Protein AF-A0A3E1EN80-F1 (afdb_monomer)

Solvent-accessible surface area (backbone atoms only — not comparable to full-atom values): 7414 Å² total; per-residue (Å²): 128,74,49,80,46,73,50,79,48,76,40,96,87,83,40,68,31,36,41,36,43,38,36,42,84,63,34,67,49,42,29,32,36,54,68,96,87,49,67,76,37,86,44,83,78,54,72,70,54,34,54,47,51,43,54,59,43,57,66,28,39,89,69,65,76,40,52,70,69,56,43,55,47,50,45,60,57,52,72,56,89,71,90,68,76,54,85,56,77,74,71,79,75,80,68,85,80,73,79,72,81,65,81,80,64,78,83,78,76,64,68,90,86,77,84,127

Sequence (116 aa):
MSIEFGWWRKDPEAGKFQISAVVHGGNIEWTRHQGHHSSWLPYSPDDEDRERLVYEAEKRVPRRLISTKQFEEIKRLSENSGPGKITGRRVTGNGPSYYEPGPRNPAIDRPATEQR

pLDDT: mean 74.56, std 18.51, range [37.78, 94.31]

Mean predicted aligned error: 13.66 Å

Secondary structure (DSSP, 8-state):
--EEEEEEEEETTTEEEEEEEEEETTEEEEEEE-STTPPPEE-PPPHHHHHHHHHHHHHHTTTTSS-HHHHHHHHHHHT--SSS-------SS--------PPP-TTS---TT---

Structure (mmCIF, N/CA/C/O backbone):
data_AF-A0A3E1EN80-F1
#
_entry.id   AF-A0A3E1EN80-F1
#
loop_
_atom_site.group_PDB
_atom_site.id
_atom_site.type_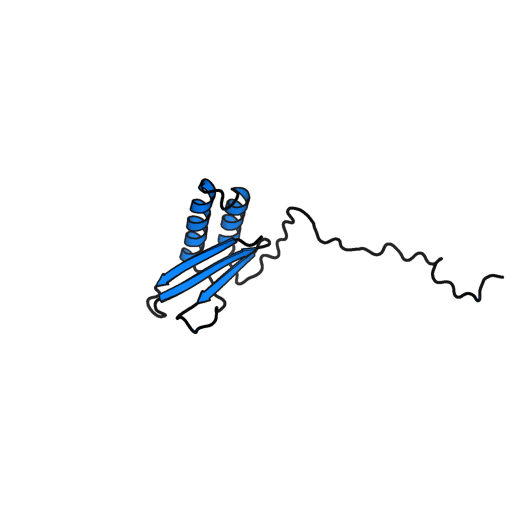symbol
_atom_site.label_atom_id
_atom_site.label_alt_id
_atom_site.label_comp_id
_atom_site.label_asym_id
_atom_site.label_entity_id
_atom_site.label_seq_id
_atom_site.pdbx_PDB_ins_code
_atom_site.Cartn_x
_atom_site.Cartn_y
_atom_site.Cartn_z
_atom_site.occupancy
_atom_site.B_iso_or_equiv
_atom_site.auth_seq_id
_atom_site.auth_comp_id
_atom_site.auth_asym_id
_atom_site.auth_atom_id
_atom_site.pdbx_PDB_model_num
ATOM 1 N N . MET A 1 1 ? -13.246 -7.324 -1.961 1.00 60.88 1 MET A N 1
ATOM 2 C CA . MET A 1 1 ? -12.961 -5.892 -2.183 1.00 60.88 1 MET A CA 1
ATOM 3 C C . MET A 1 1 ? -11.448 -5.737 -2.174 1.00 60.88 1 MET A C 1
ATOM 5 O O . MET A 1 1 ? -10.836 -6.240 -1.237 1.00 60.88 1 MET A O 1
ATOM 9 N N . SER A 1 2 ? -10.864 -5.175 -3.231 1.00 80.62 2 SER A N 1
ATOM 10 C CA . SER A 1 2 ? -9.427 -4.895 -3.345 1.00 80.62 2 SER A CA 1
ATOM 11 C C . SER A 1 2 ? -9.153 -3.437 -2.979 1.00 80.62 2 SER A C 1
ATOM 13 O O . SER A 1 2 ? -9.997 -2.571 -3.209 1.00 80.62 2 SER A O 1
ATOM 15 N N . ILE A 1 3 ? -7.996 -3.168 -2.377 1.00 87.69 3 ILE A N 1
ATOM 16 C CA . ILE A 1 3 ? -7.535 -1.807 -2.090 1.00 87.69 3 ILE A CA 1
ATOM 17 C C . ILE A 1 3 ? -6.254 -1.586 -2.878 1.00 87.69 3 ILE A C 1
ATOM 19 O O . ILE A 1 3 ? -5.275 -2.300 -2.684 1.00 87.69 3 ILE A O 1
ATOM 23 N N . GLU A 1 4 ? -6.263 -0.587 -3.750 1.00 91.62 4 GLU A N 1
ATOM 24 C CA . GLU A 1 4 ? -5.145 -0.307 -4.645 1.00 91.62 4 GLU A CA 1
ATOM 25 C C . GLU A 1 4 ? -4.389 0.937 -4.189 1.00 91.62 4 GLU A C 1
ATOM 27 O O . GLU A 1 4 ? -4.973 1.988 -3.891 1.00 91.62 4 GLU A O 1
ATOM 32 N N . PHE A 1 5 ? -3.070 0.822 -4.135 1.00 91.81 5 PHE A N 1
ATOM 33 C CA . PHE A 1 5 ? -2.148 1.908 -3.847 1.00 91.81 5 PHE A CA 1
ATOM 34 C C . PHE A 1 5 ? -1.185 2.048 -5.012 1.00 91.81 5 PHE A C 1
ATOM 36 O O . PHE A 1 5 ? -0.768 1.052 -5.594 1.00 91.81 5 PHE A O 1
ATOM 43 N N . GLY A 1 6 ? -0.820 3.278 -5.356 1.00 92.38 6 GLY A N 1
ATOM 44 C CA . GLY A 1 6 ? 0.176 3.500 -6.386 1.00 92.38 6 GLY A CA 1
ATOM 45 C C . GLY A 1 6 ? 0.914 4.808 -6.190 1.00 92.38 6 GLY A C 1
ATOM 46 O O . GLY A 1 6 ? 0.327 5.814 -5.790 1.00 92.38 6 GLY A O 1
ATOM 47 N N . TRP A 1 7 ? 2.210 4.778 -6.463 1.00 92.38 7 TRP A N 1
ATOM 48 C CA . TRP A 1 7 ? 3.093 5.934 -6.386 1.00 92.38 7 TRP A CA 1
ATOM 49 C C . TRP A 1 7 ? 4.195 5.822 -7.432 1.00 92.38 7 TRP A C 1
ATOM 51 O O . TRP A 1 7 ? 4.420 4.773 -8.034 1.00 92.38 7 TRP A O 1
ATOM 61 N N . TRP A 1 8 ? 4.873 6.936 -7.673 1.00 90.62 8 TRP A N 1
ATOM 62 C CA . TRP A 1 8 ? 6.021 6.979 -8.565 1.00 90.62 8 TRP A CA 1
ATOM 6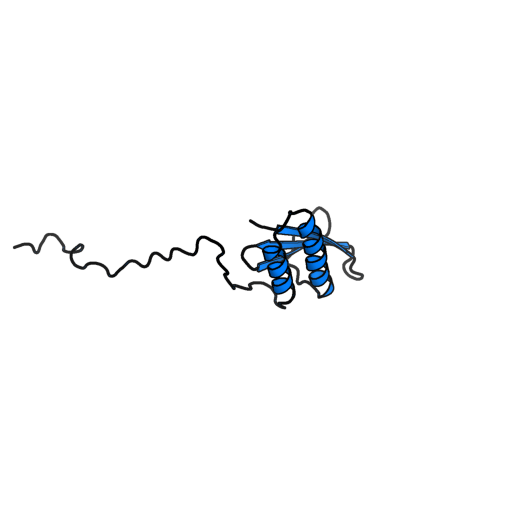3 C C . TRP A 1 8 ? 7.303 6.866 -7.748 1.00 90.62 8 TRP A C 1
ATOM 65 O O . TRP A 1 8 ? 7.509 7.661 -6.832 1.00 90.62 8 TRP A O 1
ATOM 75 N N . ARG A 1 9 ? 8.170 5.925 -8.121 1.00 86.88 9 ARG A N 1
ATOM 76 C CA . ARG A 1 9 ? 9.538 5.800 -7.612 1.00 86.88 9 ARG A CA 1
ATOM 77 C C . ARG A 1 9 ? 10.512 6.236 -8.703 1.00 86.88 9 ARG A C 1
ATOM 79 O O . ARG A 1 9 ? 10.263 6.045 -9.896 1.00 86.88 9 ARG A O 1
ATOM 86 N N . LYS A 1 10 ? 11.606 6.874 -8.299 1.00 84.38 10 LYS A N 1
ATOM 87 C CA . LYS A 1 10 ? 12.729 7.177 -9.183 1.00 84.38 10 LYS A CA 1
ATOM 88 C C . LYS A 1 10 ? 13.900 6.323 -8.738 1.00 84.38 10 LYS A C 1
ATOM 90 O O . LYS A 1 10 ? 14.399 6.521 -7.638 1.00 84.38 10 LYS A O 1
ATOM 95 N N . ASP A 1 11 ? 14.309 5.407 -9.594 1.00 79.38 11 ASP A N 1
ATOM 96 C CA . ASP A 1 11 ? 15.494 4.596 -9.385 1.00 79.38 11 ASP A CA 1
ATOM 97 C C . ASP A 1 11 ? 16.671 5.190 -10.176 1.00 79.38 11 ASP A C 1
ATOM 99 O O . ASP A 1 11 ? 16.468 5.676 -11.298 1.00 79.38 11 ASP A O 1
ATOM 103 N N . PRO A 1 12 ? 17.877 5.251 -9.590 1.00 74.50 12 PRO A N 1
ATOM 104 C CA . PRO A 1 12 ? 19.040 5.835 -10.248 1.00 74.50 12 PRO A CA 1
ATOM 105 C C . PRO A 1 12 ? 19.536 5.023 -11.455 1.00 74.50 12 PRO A C 1
ATOM 107 O O . PRO A 1 12 ? 20.105 5.628 -12.361 1.00 74.50 12 PRO A O 1
ATOM 110 N N . GLU A 1 13 ? 19.292 3.710 -11.513 1.00 72.69 13 GLU A 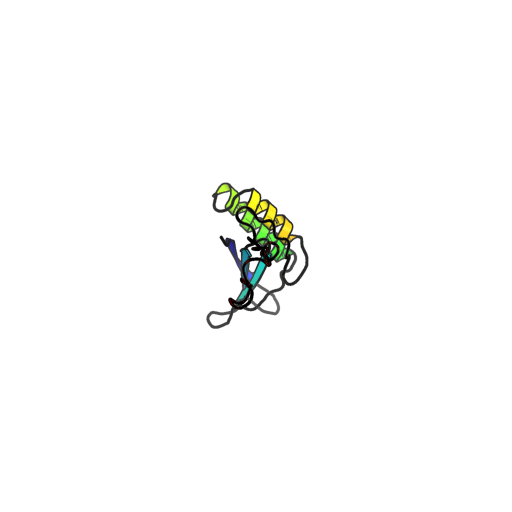N 1
ATOM 111 C CA . GLU A 1 13 ? 19.710 2.840 -12.622 1.00 72.69 13 GLU A CA 1
ATOM 112 C C . GLU A 1 13 ? 18.582 2.615 -13.637 1.00 72.69 13 GLU A C 1
ATOM 114 O O . GLU A 1 13 ? 18.784 2.720 -14.846 1.00 72.69 13 GLU A O 1
ATOM 119 N N . ALA A 1 14 ? 17.368 2.343 -13.156 1.00 68.31 14 ALA A N 1
ATOM 120 C CA . ALA A 1 14 ? 16.213 2.024 -13.991 1.00 68.31 14 ALA A CA 1
ATOM 121 C C . ALA A 1 14 ? 15.367 3.253 -14.370 1.00 68.31 14 ALA A C 1
ATOM 123 O O . ALA A 1 14 ? 14.471 3.154 -15.205 1.00 68.31 14 ALA A O 1
ATOM 124 N N . GLY A 1 15 ? 15.610 4.428 -13.789 1.00 82.44 15 GLY A N 1
ATOM 125 C CA . GLY A 1 15 ? 14.818 5.632 -14.043 1.00 82.44 15 GLY A CA 1
ATOM 126 C C . GLY A 1 15 ? 13.474 5.654 -13.304 1.00 82.44 15 GLY A C 1
ATOM 127 O O . GLY A 1 15 ? 13.276 5.009 -12.276 1.00 82.44 15 GLY A O 1
ATOM 128 N N . LYS A 1 16 ? 12.525 6.471 -13.784 1.00 87.62 16 LYS A N 1
ATOM 129 C CA . LYS A 1 16 ? 11.220 6.653 -13.126 1.00 87.62 16 LYS A CA 1
ATOM 130 C C . LYS A 1 16 ? 10.259 5.524 -13.504 1.00 87.62 16 LYS A C 1
ATOM 132 O O . LYS A 1 16 ? 9.963 5.345 -14.684 1.00 87.62 16 LYS A O 1
ATOM 137 N N . PHE A 1 17 ? 9.696 4.846 -12.512 1.00 88.69 17 PHE A N 1
ATOM 138 C CA . PHE A 1 17 ? 8.632 3.864 -12.707 1.00 88.69 17 PHE A CA 1
ATOM 139 C C . PHE A 1 17 ? 7.502 4.052 -11.697 1.00 88.69 17 PHE A C 1
ATOM 141 O O . PHE A 1 17 ? 7.660 4.666 -10.641 1.00 88.69 17 PHE A O 1
ATOM 148 N N . GLN A 1 18 ? 6.323 3.568 -12.062 1.00 90.38 18 GLN A N 1
ATOM 149 C CA . GLN A 1 18 ? 5.154 3.549 -11.201 1.00 90.38 18 GLN A CA 1
ATOM 150 C C . GLN A 1 18 ? 5.075 2.195 -10.507 1.00 90.38 18 GLN A C 1
ATOM 152 O O . GLN A 1 18 ? 5.182 1.163 -11.163 1.00 90.38 18 GLN A O 1
ATOM 157 N N . ILE A 1 19 ? 4.874 2.206 -9.197 1.00 91.38 19 ILE A N 1
ATOM 158 C CA . ILE A 1 19 ? 4.611 1.016 -8.390 1.00 91.38 19 ILE A CA 1
ATOM 159 C C . ILE A 1 19 ? 3.114 0.979 -8.106 1.00 91.38 19 ILE A C 1
ATOM 161 O O . ILE A 1 19 ? 2.513 2.019 -7.824 1.00 91.38 19 ILE A O 1
ATOM 165 N N . SER A 1 20 ? 2.520 -0.208 -8.183 1.00 91.06 20 SER A N 1
ATOM 166 C CA . SER A 1 20 ? 1.163 -0.487 -7.732 1.00 91.06 20 SER A CA 1
ATOM 167 C C . SER A 1 20 ? 1.169 -1.659 -6.755 1.00 91.06 20 SER A C 1
ATOM 169 O O . SER A 1 20 ? 1.710 -2.725 -7.050 1.00 91.06 20 SER A O 1
ATOM 171 N N . ALA A 1 21 ? 0.573 -1.434 -5.588 1.00 90.88 21 ALA A N 1
ATOM 172 C CA . ALA A 1 21 ? 0.349 -2.430 -4.556 1.00 90.88 21 ALA A CA 1
ATOM 173 C C . ALA A 1 21 ? -1.159 -2.670 -4.422 1.00 90.88 21 ALA A C 1
ATOM 175 O O . ALA A 1 21 ? -1.910 -1.777 -4.014 1.00 90.88 21 ALA A O 1
ATOM 176 N N . VAL A 1 22 ? -1.601 -3.874 -4.769 1.00 89.81 22 VAL A N 1
ATOM 177 C CA . VAL A 1 22 ? -3.003 -4.292 -4.699 1.00 89.81 22 VAL A CA 1
ATOM 178 C C . VAL A 1 22 ? -3.174 -5.222 -3.508 1.00 89.81 22 VAL A C 1
ATOM 180 O O . VAL A 1 22 ? -2.590 -6.300 -3.451 1.00 89.81 22 VAL A O 1
ATOM 183 N N . VAL A 1 23 ? -3.980 -4.807 -2.533 1.00 87.44 23 VAL A N 1
ATOM 184 C CA . VAL A 1 23 ? -4.255 -5.578 -1.317 1.00 87.44 23 VAL A CA 1
ATOM 185 C C . VAL A 1 23 ? -5.581 -6.305 -1.483 1.00 87.44 23 VAL A C 1
ATOM 187 O O . VAL A 1 23 ? -6.629 -5.676 -1.654 1.00 87.44 23 VAL A O 1
ATOM 190 N N . HIS A 1 24 ? -5.551 -7.634 -1.423 1.00 83.00 24 HIS A N 1
ATOM 191 C CA . HIS A 1 24 ? -6.743 -8.469 -1.545 1.00 83.00 24 HIS A CA 1
ATOM 192 C C . HIS A 1 24 ? -6.569 -9.795 -0.792 1.00 83.00 24 HIS A C 1
ATOM 194 O O . HIS A 1 24 ? -5.519 -10.426 -0.842 1.00 83.00 24 HIS A O 1
ATOM 200 N N . GLY A 1 25 ? -7.619 -10.241 -0.093 1.00 73.31 25 GLY A N 1
ATOM 201 C CA . GLY A 1 25 ? -7.704 -11.602 0.458 1.00 73.31 25 GLY A CA 1
ATOM 202 C C . GLY A 1 25 ? -6.556 -12.034 1.383 1.00 73.31 25 GLY A C 1
ATOM 203 O O . GLY A 1 25 ? -6.255 -13.225 1.429 1.00 73.31 25 GLY A O 1
ATOM 204 N N . GLY A 1 26 ? -5.915 -11.099 2.095 1.00 79.38 26 GLY A N 1
ATOM 205 C CA . GLY A 1 26 ? -4.756 -11.382 2.950 1.00 79.38 26 GLY A CA 1
ATOM 206 C C . GLY A 1 26 ? -3.415 -11.465 2.209 1.00 79.38 26 GLY A C 1
ATOM 207 O O . GLY A 1 26 ? -2.462 -12.015 2.751 1.00 79.38 26 GLY A O 1
ATOM 208 N N . ASN A 1 27 ? -3.329 -10.945 0.984 1.00 82.06 27 ASN A N 1
ATOM 209 C CA . ASN A 1 27 ? -2.104 -10.858 0.195 1.00 82.06 27 ASN A CA 1
ATOM 210 C C . ASN A 1 27 ? -1.908 -9.438 -0.361 1.00 82.06 27 ASN A C 1
ATOM 212 O O . ASN A 1 27 ? -2.869 -8.673 -0.489 1.00 82.06 27 ASN A O 1
ATOM 216 N N . ILE A 1 28 ? -0.659 -9.109 -0.701 1.00 85.75 28 ILE A N 1
ATOM 217 C CA . ILE A 1 28 ? -0.308 -7.893 -1.436 1.00 85.75 28 ILE A CA 1
ATOM 218 C C . ILE A 1 28 ? 0.342 -8.309 -2.756 1.00 85.75 28 ILE A C 1
ATOM 220 O O . ILE A 1 28 ? 1.367 -8.992 -2.765 1.00 85.75 28 ILE A O 1
ATOM 224 N N . GLU A 1 29 ? -0.265 -7.905 -3.866 1.00 88.19 29 GLU A N 1
ATOM 225 C CA . GLU A 1 29 ? 0.313 -8.025 -5.200 1.00 88.19 29 GLU A CA 1
ATOM 226 C C . GLU A 1 29 ? 1.053 -6.742 -5.552 1.00 88.19 29 GLU A C 1
ATOM 228 O O . GLU A 1 29 ? 0.486 -5.651 -5.527 1.00 88.19 29 GLU A O 1
ATOM 233 N N . TRP A 1 30 ? 2.334 -6.888 -5.875 1.00 88.69 30 TRP A N 1
ATOM 234 C CA . TRP A 1 30 ? 3.219 -5.788 -6.219 1.00 88.69 30 TRP A CA 1
ATOM 235 C C . TRP A 1 30 ? 3.536 -5.845 -7.702 1.00 88.69 30 TRP A C 1
ATOM 237 O O . TRP A 1 30 ? 4.047 -6.843 -8.217 1.00 88.69 30 TRP A O 1
ATOM 247 N N . THR A 1 31 ? 3.242 -4.755 -8.392 1.00 90.56 31 THR A N 1
ATOM 248 C CA . THR A 1 31 ? 3.534 -4.607 -9.812 1.00 90.56 31 THR A CA 1
ATOM 249 C C . THR A 1 31 ? 4.203 -3.269 -10.072 1.00 90.56 31 THR A C 1
ATOM 251 O O . THR A 1 31 ? 4.004 -2.297 -9.342 1.00 90.56 31 THR A O 1
ATOM 254 N N . ARG A 1 32 ? 5.025 -3.212 -11.116 1.00 89.50 32 ARG A N 1
ATOM 255 C CA . ARG A 1 32 ? 5.641 -1.979 -11.598 1.00 89.50 32 ARG A CA 1
ATOM 256 C C . ARG A 1 32 ? 5.325 -1.749 -13.063 1.00 89.50 32 ARG A C 1
ATOM 258 O O . ARG A 1 32 ? 5.192 -2.697 -13.833 1.00 89.50 32 ARG A O 1
ATOM 265 N N . HIS A 1 33 ? 5.278 -0.488 -13.449 1.00 88.38 33 HIS A N 1
ATOM 266 C CA . HIS A 1 33 ? 5.022 -0.061 -14.812 1.00 88.38 33 HIS A CA 1
ATOM 267 C C . HIS A 1 33 ? 5.957 1.088 -15.187 1.00 88.38 33 HIS A C 1
ATOM 269 O O . HIS A 1 33 ? 6.104 2.060 -14.442 1.00 88.38 33 HIS A O 1
ATOM 275 N N . GLN A 1 34 ? 6.615 0.972 -16.338 1.00 85.69 34 GLN A N 1
ATOM 276 C CA . GLN A 1 34 ? 7.602 1.939 -16.809 1.00 85.69 34 GLN A CA 1
ATOM 277 C C . GLN A 1 34 ? 7.262 2.397 -18.229 1.00 85.69 34 GLN A C 1
ATOM 279 O O . GLN A 1 34 ? 7.453 1.654 -19.185 1.00 85.69 34 GLN A O 1
ATOM 284 N N . GLY A 1 35 ? 6.805 3.643 -18.375 1.00 79.50 35 GLY A N 1
ATOM 285 C CA . GLY A 1 35 ? 6.406 4.212 -19.671 1.00 79.50 35 GLY A CA 1
ATOM 286 C C . GLY A 1 35 ? 4.976 3.846 -20.076 1.00 79.50 35 GLY A C 1
ATOM 287 O O . GLY A 1 35 ? 4.389 2.947 -19.509 1.00 79.50 35 GLY A O 1
ATOM 288 N N . HIS A 1 36 ? 4.386 4.566 -21.034 1.00 73.81 36 HIS A N 1
ATOM 289 C CA . HIS A 1 36 ? 2.951 4.463 -21.361 1.00 73.81 36 HIS A CA 1
ATOM 290 C C . HIS A 1 36 ? 2.548 3.141 -22.049 1.00 73.81 36 HIS A C 1
ATOM 292 O O . HIS A 1 36 ? 1.393 2.738 -21.972 1.00 73.81 36 HIS A O 1
ATOM 298 N N . HIS A 1 37 ? 3.482 2.481 -22.738 1.00 78.19 37 HIS A N 1
ATOM 299 C CA . HIS A 1 37 ? 3.214 1.308 -23.584 1.00 78.19 37 HIS A CA 1
ATOM 300 C C . HIS A 1 37 ? 3.793 0.003 -23.030 1.00 78.19 37 HIS A C 1
ATOM 302 O O . HIS A 1 37 ? 3.892 -0.987 -23.752 1.00 78.19 37 HIS A O 1
ATOM 308 N N . S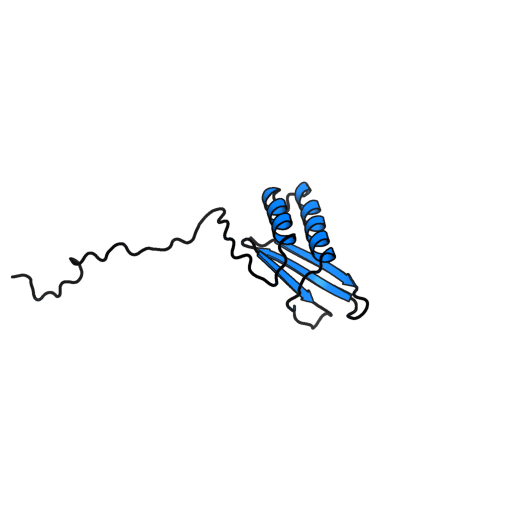ER A 1 38 ? 4.198 -0.002 -21.764 1.00 77.81 38 SER A N 1
ATOM 309 C CA . SER A 1 38 ? 4.756 -1.188 -21.124 1.00 77.81 38 SER A CA 1
ATOM 310 C C . SER A 1 38 ? 3.666 -1.976 -20.411 1.00 77.81 38 SER A C 1
ATOM 312 O O . SER A 1 38 ? 2.615 -1.455 -20.058 1.00 77.81 38 SER A O 1
ATOM 314 N N . SER A 1 39 ? 3.898 -3.264 -20.191 1.00 82.12 39 SER A N 1
ATOM 315 C CA . SER A 1 39 ? 3.010 -4.053 -19.334 1.00 82.12 39 SER A CA 1
ATOM 316 C C . SER A 1 39 ? 3.349 -3.831 -17.861 1.00 82.12 39 SER A C 1
ATOM 318 O O . SER A 1 39 ? 4.485 -3.495 -17.519 1.00 82.12 39 SER A O 1
ATOM 320 N N . TRP A 1 40 ? 2.370 -4.046 -16.982 1.00 86.75 40 TRP A N 1
ATOM 321 C CA . TRP A 1 40 ? 2.632 -4.182 -15.553 1.00 86.75 40 TRP A CA 1
ATOM 322 C C . TRP A 1 40 ? 3.427 -5.465 -15.320 1.00 86.75 40 TRP A C 1
ATOM 324 O O . TRP A 1 40 ? 2.990 -6.552 -15.693 1.00 86.75 40 TRP A O 1
ATOM 334 N N . LEU A 1 41 ? 4.609 -5.332 -14.731 1.00 86.00 41 LEU A N 1
ATOM 335 C CA . LEU A 1 41 ? 5.497 -6.449 -14.434 1.00 86.00 41 LEU A CA 1
ATOM 336 C C . LEU A 1 41 ? 5.480 -6.742 -12.932 1.00 86.00 41 LEU A C 1
ATOM 338 O O . LEU A 1 41 ? 5.427 -5.792 -12.146 1.00 86.00 41 LEU A O 1
ATOM 342 N N . PRO A 1 42 ? 5.569 -8.017 -12.511 1.00 87.50 42 PRO A N 1
ATOM 343 C CA . PRO A 1 42 ? 5.759 -8.365 -11.108 1.00 87.50 42 PRO A CA 1
ATOM 344 C C . PRO A 1 42 ? 6.967 -7.632 -10.518 1.00 87.50 42 PRO A C 1
ATOM 346 O O . PRO A 1 42 ? 8.024 -7.545 -11.149 1.00 87.50 42 PRO A O 1
ATOM 349 N N . TYR A 1 43 ? 6.800 -7.088 -9.317 1.00 84.19 43 TYR A N 1
ATOM 350 C CA . TYR A 1 43 ? 7.818 -6.308 -8.622 1.00 84.19 43 TYR A CA 1
ATOM 351 C C . TYR A 1 43 ? 8.038 -6.864 -7.218 1.00 84.19 43 TYR A C 1
ATOM 353 O O . TYR A 1 43 ? 7.082 -7.227 -6.540 1.00 84.19 43 TYR A O 1
ATOM 361 N N . SER A 1 44 ? 9.294 -6.935 -6.780 1.00 84.12 44 SER A N 1
ATOM 362 C CA . SER A 1 44 ? 9.616 -7.257 -5.391 1.00 84.12 44 SER A CA 1
ATOM 363 C C . SER A 1 44 ? 9.827 -5.943 -4.639 1.00 84.12 44 SER A C 1
ATOM 365 O O . SER A 1 44 ? 10.734 -5.209 -5.020 1.00 84.12 44 SER A O 1
ATOM 367 N N . PRO A 1 45 ? 9.009 -5.619 -3.623 1.00 84.69 45 PRO A N 1
ATOM 368 C CA . PRO A 1 45 ? 9.137 -4.367 -2.887 1.00 84.69 45 PRO A CA 1
ATOM 369 C C . PRO A 1 45 ? 10.357 -4.373 -1.961 1.00 84.69 45 PRO A C 1
ATOM 371 O O . PRO A 1 45 ? 10.595 -5.357 -1.247 1.00 84.69 45 PRO A O 1
ATOM 374 N N . ASP A 1 46 ? 11.060 -3.244 -1.930 1.00 86.31 46 ASP A N 1
ATOM 375 C CA . ASP A 1 46 ? 12.086 -2.927 -0.934 1.00 86.31 46 ASP A CA 1
ATOM 376 C C . ASP A 1 46 ? 11.444 -2.444 0.384 1.00 86.31 46 ASP A C 1
ATOM 378 O O . ASP A 1 46 ? 10.236 -2.188 0.445 1.00 86.31 46 ASP A O 1
ATOM 382 N N . ASP A 1 47 ? 12.240 -2.281 1.444 1.00 86.38 47 ASP A N 1
ATOM 383 C CA . ASP A 1 47 ? 11.763 -1.758 2.734 1.00 86.38 47 ASP A CA 1
ATOM 384 C C . ASP A 1 47 ? 11.108 -0.372 2.604 1.00 86.38 47 ASP A C 1
ATOM 386 O O . ASP A 1 47 ? 10.013 -0.160 3.125 1.00 86.38 47 ASP A O 1
ATOM 390 N N . GLU A 1 48 ? 11.683 0.526 1.797 1.00 87.75 48 GLU A N 1
ATOM 391 C CA . GLU A 1 48 ? 11.098 1.850 1.535 1.00 87.75 48 GLU A CA 1
ATOM 392 C C . GLU A 1 48 ? 9.700 1.760 0.899 1.00 87.75 48 GLU A C 1
ATOM 394 O O . GLU A 1 48 ? 8.801 2.540 1.224 1.00 87.75 48 GLU A O 1
ATOM 399 N N . ASP A 1 49 ? 9.484 0.800 -0.006 1.00 88.25 49 ASP A N 1
ATOM 400 C CA . ASP A 1 49 ? 8.187 0.609 -0.660 1.00 88.25 49 ASP A CA 1
ATOM 401 C C . ASP A 1 49 ? 7.143 0.056 0.317 1.00 88.25 49 ASP A C 1
ATOM 403 O O . ASP A 1 49 ? 5.964 0.424 0.251 1.00 88.25 49 ASP A O 1
ATOM 407 N N . ARG A 1 50 ? 7.571 -0.789 1.263 1.00 88.50 50 ARG A N 1
ATOM 408 C CA . ARG A 1 50 ? 6.720 -1.309 2.344 1.00 88.50 50 ARG A CA 1
ATOM 409 C C . ARG A 1 50 ? 6.304 -0.188 3.289 1.00 88.50 50 ARG A C 1
ATOM 411 O O . ARG A 1 50 ? 5.113 -0.033 3.558 1.00 88.50 50 ARG A O 1
ATOM 418 N N . GLU A 1 51 ? 7.249 0.639 3.729 1.00 91.06 51 GLU A N 1
ATOM 419 C CA . GLU A 1 51 ? 6.964 1.814 4.558 1.00 91.06 51 GLU A CA 1
ATOM 420 C C . GLU A 1 51 ? 6.035 2.793 3.835 1.00 91.06 51 GLU A C 1
ATOM 422 O O . GLU A 1 51 ? 5.083 3.323 4.423 1.00 91.06 51 GLU A O 1
ATOM 427 N N . ARG A 1 52 ? 6.244 2.982 2.526 1.00 92.75 52 ARG A N 1
ATOM 428 C CA . ARG A 1 52 ? 5.391 3.842 1.709 1.00 92.75 52 ARG A CA 1
ATOM 429 C C . ARG A 1 52 ? 3.958 3.332 1.635 1.00 92.75 52 ARG A C 1
ATOM 431 O O . ARG A 1 52 ? 3.030 4.134 1.758 1.00 92.75 52 ARG A O 1
ATOM 438 N N . LEU A 1 53 ? 3.762 2.023 1.479 1.00 91.81 53 LEU A N 1
ATOM 439 C CA . LEU A 1 53 ? 2.433 1.416 1.505 1.00 91.81 53 LEU A CA 1
ATOM 440 C C . LEU A 1 53 ? 1.716 1.695 2.831 1.00 91.81 53 LEU A C 1
ATOM 442 O O . LEU A 1 53 ? 0.553 2.104 2.820 1.00 91.81 53 LEU A O 1
ATOM 446 N N . VAL A 1 54 ? 2.405 1.509 3.960 1.00 92.25 54 VAL A N 1
ATOM 447 C CA . VAL A 1 54 ? 1.838 1.764 5.294 1.00 92.25 54 VAL A CA 1
ATOM 448 C C . VAL A 1 54 ? 1.449 3.233 5.439 1.00 92.25 54 VAL A C 1
ATOM 450 O O . VAL A 1 54 ? 0.333 3.529 5.861 1.00 92.25 54 VAL A O 1
ATOM 453 N N . TYR A 1 55 ? 2.311 4.152 5.011 1.00 93.88 55 TYR A N 1
ATOM 454 C CA . TYR A 1 55 ? 2.043 5.589 5.051 1.00 93.88 55 TYR A CA 1
ATOM 455 C C . TYR A 1 55 ? 0.825 6.004 4.204 1.00 93.88 55 TYR A C 1
ATOM 457 O O . TYR A 1 55 ? -0.028 6.782 4.642 1.00 93.88 55 TYR A O 1
ATOM 465 N N . GLU A 1 56 ? 0.705 5.480 2.981 1.00 93.31 56 GLU A N 1
ATOM 466 C CA . GLU A 1 56 ? -0.450 5.758 2.120 1.00 93.31 56 GLU A CA 1
ATOM 467 C C . GLU A 1 56 ? -1.740 5.130 2.675 1.00 93.31 56 GLU A C 1
ATOM 469 O O . GLU A 1 56 ? -2.816 5.727 2.571 1.00 93.31 56 GLU A O 1
ATOM 474 N N . ALA A 1 57 ? -1.652 3.957 3.308 1.00 91.94 57 ALA A N 1
ATOM 475 C CA . ALA A 1 57 ? -2.777 3.323 3.989 1.00 91.94 57 ALA A CA 1
ATOM 476 C C . ALA A 1 57 ? -3.224 4.126 5.220 1.00 91.94 57 ALA A C 1
ATOM 478 O O . ALA A 1 57 ? -4.417 4.387 5.378 1.00 91.94 57 ALA A O 1
ATOM 479 N N . GLU A 1 58 ? -2.294 4.610 6.040 1.00 93.88 58 GLU A N 1
ATOM 480 C CA . GLU A 1 58 ? -2.588 5.418 7.229 1.00 93.88 58 GLU A CA 1
ATOM 481 C C . GLU A 1 58 ? -3.407 6.665 6.871 1.00 93.88 58 GLU A C 1
ATOM 483 O O . GLU A 1 58 ? -4.440 6.947 7.481 1.00 93.88 58 GLU A O 1
ATOM 488 N N . LYS A 1 59 ? -3.034 7.363 5.792 1.00 94.31 59 LYS A N 1
ATOM 489 C CA . LYS A 1 59 ? -3.772 8.536 5.292 1.00 94.31 59 LYS A CA 1
ATOM 490 C C . LYS A 1 59 ? -5.212 8.236 4.886 1.00 94.31 59 LYS A C 1
ATOM 492 O O . LYS A 1 59 ? -6.043 9.152 4.850 1.00 94.31 59 LYS A O 1
ATOM 497 N N . ARG A 1 60 ? -5.529 6.989 4.542 1.00 92.62 60 ARG A N 1
ATOM 498 C CA . ARG A 1 60 ? -6.868 6.573 4.108 1.00 92.62 60 ARG A CA 1
ATOM 499 C C . ARG A 1 60 ? -7.806 6.271 5.275 1.00 92.62 60 ARG A C 1
ATOM 501 O O . ARG A 1 60 ? -9.019 6.375 5.088 1.00 92.62 60 ARG A O 1
ATOM 508 N N . VAL A 1 61 ? -7.273 5.997 6.467 1.00 91.25 61 VAL A N 1
ATOM 509 C CA . VAL A 1 61 ? -8.049 5.746 7.694 1.00 91.25 61 VAL A CA 1
ATOM 510 C C . VAL A 1 61 ? -8.920 6.946 8.101 1.00 91.25 61 VAL A C 1
ATOM 512 O O . VAL A 1 61 ? -10.140 6.779 8.167 1.00 91.25 61 VAL A O 1
ATOM 515 N N . PRO A 1 62 ? -8.392 8.175 8.301 1.00 93.50 62 PRO A N 1
ATOM 516 C CA . PRO A 1 62 ? -9.225 9.320 8.690 1.00 93.50 62 PRO A CA 1
ATOM 517 C C . PRO A 1 62 ? -10.233 9.710 7.600 1.00 93.50 62 PRO A C 1
ATOM 519 O O . PRO A 1 62 ? -11.274 10.291 7.886 1.00 93.50 62 PRO A O 1
ATOM 522 N N . ARG A 1 63 ? -9.950 9.347 6.343 1.00 93.38 63 ARG A N 1
ATOM 523 C CA . ARG A 1 63 ? -10.837 9.557 5.190 1.00 93.38 63 ARG A CA 1
ATOM 524 C C . ARG A 1 63 ? -11.903 8.470 5.044 1.00 93.38 63 ARG A C 1
ATOM 526 O O . ARG A 1 63 ? -12.721 8.562 4.136 1.00 93.38 63 ARG A O 1
ATOM 533 N N . ARG A 1 64 ? -11.888 7.444 5.907 1.00 91.62 64 ARG A N 1
ATOM 534 C CA . ARG A 1 64 ? -12.792 6.281 5.870 1.00 91.62 64 ARG A CA 1
ATOM 535 C C . ARG A 1 64 ? -12.774 5.524 4.537 1.00 91.62 64 ARG A C 1
ATOM 537 O O . ARG A 1 64 ? -13.730 4.830 4.210 1.00 91.62 64 ARG A O 1
ATOM 544 N N . LEU A 1 65 ? -11.681 5.637 3.781 1.00 90.00 65 LEU A N 1
ATOM 545 C CA . LEU A 1 65 ? -11.475 4.864 2.552 1.00 90.00 65 LEU A CA 1
ATOM 546 C C . LEU A 1 65 ? -11.067 3.421 2.869 1.00 90.00 65 LEU A C 1
ATOM 548 O O . LEU A 1 65 ? -11.259 2.532 2.046 1.00 90.00 65 LEU A O 1
ATOM 552 N N . ILE A 1 66 ? -10.513 3.202 4.066 1.00 88.56 66 ILE A N 1
ATOM 553 C CA . ILE A 1 66 ? -10.228 1.888 4.636 1.00 88.56 66 ILE A CA 1
ATOM 554 C C . ILE A 1 66 ? -10.607 1.878 6.122 1.00 88.56 66 ILE A C 1
ATOM 556 O O . ILE A 1 66 ? -10.576 2.911 6.796 1.00 88.56 66 ILE A O 1
ATOM 560 N N . SER A 1 67 ? -10.953 0.704 6.639 1.00 88.88 67 SER A N 1
ATOM 561 C CA . SER A 1 67 ? -11.154 0.457 8.069 1.00 88.88 67 SER A CA 1
ATOM 562 C C . SER A 1 67 ? -9.817 0.382 8.814 1.00 88.88 67 SER A C 1
ATOM 564 O O . SER A 1 67 ? -8.822 -0.082 8.260 1.00 88.88 67 SER A O 1
ATOM 566 N N . THR A 1 68 ? -9.812 0.712 10.109 1.00 89.31 68 THR A N 1
ATOM 567 C CA . THR A 1 68 ? -8.672 0.471 11.011 1.00 89.31 68 THR A CA 1
ATOM 568 C C . THR A 1 68 ? -8.195 -0.985 10.969 1.00 89.31 68 THR A C 1
ATOM 570 O O . THR A 1 68 ? -6.997 -1.231 10.915 1.00 89.31 68 THR A O 1
ATOM 573 N N . LYS A 1 69 ? -9.115 -1.959 10.877 1.00 86.69 69 LYS A N 1
ATOM 574 C CA . LYS A 1 69 ? -8.754 -3.385 10.754 1.00 86.69 69 LYS A CA 1
ATOM 575 C C . LYS A 1 69 ? -8.018 -3.694 9.449 1.00 86.69 69 LYS A C 1
ATOM 577 O O . LYS A 1 69 ? -7.102 -4.505 9.435 1.00 86.69 69 LYS A O 1
ATOM 582 N N . GLN A 1 70 ? -8.426 -3.051 8.354 1.00 86.75 70 GLN A N 1
ATOM 583 C CA . GLN A 1 70 ? -7.766 -3.207 7.057 1.00 86.75 70 GLN A CA 1
ATOM 584 C C . GLN A 1 70 ? -6.380 -2.560 7.076 1.00 86.75 70 GLN A C 1
ATOM 586 O O . GLN A 1 70 ? -5.443 -3.120 6.523 1.00 86.75 70 GLN A O 1
ATOM 591 N N . PHE A 1 71 ? -6.230 -1.417 7.747 1.00 89.88 71 PHE A N 1
ATOM 592 C CA . PHE A 1 71 ? -4.931 -0.779 7.942 1.00 89.88 71 PHE A CA 1
ATOM 593 C C . PHE A 1 71 ? -3.958 -1.660 8.739 1.00 89.88 71 PHE A C 1
ATOM 595 O O . PHE A 1 71 ? -2.830 -1.872 8.303 1.00 89.88 71 PHE A O 1
ATOM 602 N N . GLU A 1 72 ? -4.398 -2.219 9.868 1.00 88.06 72 GLU A N 1
ATOM 603 C CA . GLU A 1 72 ? -3.584 -3.143 10.670 1.00 88.06 72 GLU A CA 1
ATOM 604 C C . GLU A 1 72 ? -3.179 -4.393 9.878 1.00 88.06 72 GLU A C 1
ATOM 606 O O . GLU A 1 72 ? -2.045 -4.861 9.986 1.00 88.06 72 GLU A O 1
ATOM 611 N N . GLU A 1 73 ? -4.082 -4.914 9.043 1.00 86.38 73 GLU A N 1
ATOM 612 C CA . GLU A 1 73 ? -3.776 -6.030 8.151 1.00 86.38 73 GLU A CA 1
ATOM 613 C C . GLU A 1 73 ? -2.718 -5.645 7.110 1.00 86.38 73 GLU A C 1
ATOM 615 O O . GLU A 1 73 ? -1.738 -6.369 6.959 1.00 86.38 73 GLU A O 1
ATOM 620 N N . ILE A 1 74 ? -2.848 -4.483 6.461 1.00 87.81 74 ILE A N 1
ATOM 621 C CA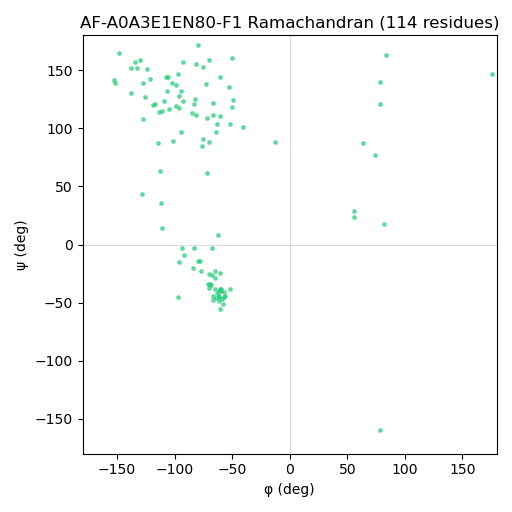 . ILE A 1 74 ? -1.844 -3.967 5.516 1.00 87.81 74 ILE A CA 1
ATOM 622 C C . ILE A 1 74 ? -0.480 -3.832 6.194 1.00 87.81 74 ILE A C 1
ATOM 624 O O . ILE A 1 74 ? 0.517 -4.284 5.635 1.00 87.81 74 ILE A O 1
ATOM 628 N N . LYS A 1 75 ? -0.436 -3.273 7.409 1.00 88.50 75 LYS A N 1
ATOM 629 C CA . LYS A 1 75 ? 0.800 -3.139 8.187 1.00 88.50 75 LYS A CA 1
ATOM 630 C C . LYS A 1 75 ? 1.452 -4.502 8.424 1.00 88.50 75 LYS A C 1
ATOM 632 O O . LYS A 1 75 ? 2.599 -4.701 8.041 1.00 88.50 75 LYS A O 1
ATOM 637 N N . ARG A 1 76 ? 0.694 -5.475 8.929 1.00 85.44 76 ARG A N 1
ATOM 638 C CA . ARG A 1 76 ? 1.198 -6.834 9.170 1.00 85.44 76 ARG A CA 1
ATOM 639 C C . ARG A 1 76 ? 1.666 -7.529 7.887 1.00 85.44 76 ARG A C 1
ATOM 641 O O . ARG A 1 76 ? 2.652 -8.260 7.895 1.00 85.44 76 ARG A O 1
ATOM 648 N N . LEU A 1 77 ? 0.943 -7.358 6.783 1.00 83.62 77 LEU A N 1
ATOM 649 C CA . LEU A 1 77 ? 1.312 -7.945 5.493 1.00 83.62 77 LEU A CA 1
ATOM 650 C C . LEU A 1 77 ? 2.573 -7.286 4.917 1.00 83.62 77 LEU A C 1
ATOM 652 O O . LEU A 1 77 ? 3.387 -7.979 4.313 1.00 83.62 77 LEU A O 1
ATOM 656 N N . SER A 1 78 ? 2.762 -5.983 5.147 1.00 82.00 78 SER A N 1
ATOM 657 C CA . SER A 1 78 ? 3.943 -5.237 4.700 1.00 82.00 78 SER A CA 1
ATOM 658 C C . SER A 1 78 ? 5.238 -5.706 5.371 1.00 82.00 78 SER A C 1
ATOM 660 O O . SER A 1 78 ? 6.287 -5.676 4.739 1.00 82.00 78 SER A O 1
ATOM 662 N N . GLU A 1 79 ? 5.164 -6.221 6.601 1.00 78.19 79 GLU A N 1
ATOM 663 C CA . GLU A 1 79 ? 6.315 -6.725 7.369 1.00 78.19 79 GLU A CA 1
ATOM 664 C C . GLU A 1 79 ? 6.754 -8.140 6.948 1.00 78.19 79 GLU A C 1
ATOM 666 O O . GLU A 1 79 ? 7.837 -8.596 7.303 1.00 78.19 79 GLU A O 1
ATOM 671 N N . ASN A 1 80 ? 5.928 -8.866 6.190 1.00 69.62 80 ASN A N 1
ATOM 672 C CA . ASN A 1 80 ? 6.258 -10.221 5.760 1.00 69.62 80 ASN A CA 1
ATOM 673 C C . ASN A 1 80 ? 7.107 -10.188 4.479 1.00 69.62 80 ASN A C 1
ATOM 675 O O . ASN A 1 80 ? 6.647 -9.791 3.404 1.00 69.62 80 ASN A O 1
ATOM 679 N N . SER A 1 81 ? 8.364 -10.611 4.582 1.00 53.31 81 SER A N 1
ATOM 680 C CA . SER A 1 81 ? 9.305 -10.685 3.460 1.00 53.31 81 SER A CA 1
ATOM 681 C C . SER A 1 81 ? 9.086 -11.954 2.626 1.00 53.31 81 SER A C 1
ATOM 683 O O . SER A 1 81 ? 9.362 -13.056 3.089 1.00 53.31 81 SER A O 1
ATOM 685 N N . GLY A 1 82 ? 8.599 -11.815 1.387 1.00 52.31 82 GLY A N 1
ATOM 686 C CA . GLY A 1 82 ? 8.537 -12.909 0.411 1.00 52.31 82 GLY A CA 1
ATOM 687 C C . GLY A 1 82 ? 7.831 -12.532 -0.905 1.00 52.31 82 GLY A C 1
ATOM 688 O O . GLY A 1 82 ? 6.892 -11.731 -0.879 1.00 52.31 82 GLY A O 1
ATOM 689 N N . PRO A 1 83 ? 8.255 -13.087 -2.061 1.00 41.97 83 PRO A N 1
ATOM 690 C CA . PRO A 1 83 ? 7.580 -12.906 -3.342 1.00 41.97 83 PRO A CA 1
ATOM 691 C C . PRO A 1 83 ? 6.305 -13.756 -3.385 1.00 41.97 83 PRO A C 1
ATOM 693 O O . PRO A 1 83 ? 6.315 -14.909 -3.802 1.00 41.97 83 PRO A O 1
ATOM 696 N N . GLY A 1 84 ? 5.191 -13.161 -2.967 1.00 43.88 84 GLY A N 1
ATOM 697 C CA . GLY A 1 84 ? 3.860 -13.706 -3.207 1.00 43.88 84 GLY A CA 1
ATOM 698 C C . GLY A 1 84 ? 3.438 -14.851 -2.282 1.00 43.88 84 GLY A C 1
ATOM 699 O O . GLY A 1 84 ? 4.176 -15.784 -1.985 1.00 43.88 84 GLY A O 1
ATOM 700 N N . LYS A 1 85 ? 2.160 -14.782 -1.901 1.00 38.69 85 LYS A N 1
ATOM 701 C CA . LYS A 1 85 ? 1.386 -15.781 -1.158 1.00 38.69 85 LYS A CA 1
ATOM 702 C C . LYS A 1 85 ? 1.717 -15.895 0.325 1.00 38.69 85 LYS A C 1
ATOM 704 O O . LYS A 1 85 ? 2.185 -16.919 0.810 1.00 38.69 85 LYS A O 1
ATOM 709 N N . ILE A 1 86 ? 1.205 -14.932 1.086 1.00 44.84 86 ILE A N 1
ATOM 710 C CA . ILE A 1 86 ? 0.657 -15.276 2.400 1.00 44.84 86 ILE A CA 1
ATOM 711 C C . ILE A 1 86 ? -0.707 -15.916 2.125 1.00 44.84 86 ILE A C 1
ATOM 713 O O . ILE A 1 86 ? -1.746 -15.263 2.128 1.00 44.84 86 ILE A O 1
ATOM 717 N N . THR A 1 87 ? -0.730 -17.222 1.840 1.00 42.91 87 THR A N 1
ATOM 718 C CA . THR A 1 87 ? -1.965 -18.025 1.896 1.00 42.91 87 THR A CA 1
ATOM 719 C C . THR A 1 87 ? -2.360 -18.216 3.358 1.00 42.91 87 THR A C 1
ATOM 721 O O . THR A 1 87 ? -2.383 -19.320 3.887 1.00 42.91 87 THR A O 1
ATOM 724 N N . GLY A 1 88 ? -2.631 -17.110 4.040 1.00 37.78 88 GLY A N 1
ATOM 725 C CA . GLY A 1 88 ? -3.098 -17.050 5.413 1.00 37.78 88 GLY A CA 1
ATOM 726 C C . GLY A 1 88 ? -4.517 -16.522 5.415 1.00 37.78 88 GLY A C 1
ATOM 727 O O . GLY A 1 88 ? -4.777 -15.439 5.923 1.00 37.78 88 GLY A O 1
ATOM 728 N N . ARG A 1 89 ? -5.424 -17.283 4.799 1.00 38.94 89 ARG A N 1
ATOM 729 C CA . ARG A 1 89 ? -6.872 -17.081 4.824 1.00 38.94 89 ARG A CA 1
ATOM 730 C C . ARG A 1 89 ? -7.330 -16.680 6.235 1.00 38.94 89 ARG A C 1
ATOM 732 O O . ARG A 1 89 ? -7.522 -17.539 7.089 1.00 38.94 89 ARG A O 1
ATOM 739 N N . ARG A 1 90 ? -7.589 -15.393 6.471 1.00 45.28 90 ARG A N 1
ATOM 740 C CA . ARG A 1 90 ? -8.580 -14.965 7.463 1.00 45.28 90 ARG A CA 1
ATOM 741 C C . ARG A 1 90 ? -9.833 -14.570 6.704 1.00 45.28 90 ARG A C 1
ATOM 743 O O . ARG A 1 90 ? -10.013 -13.434 6.288 1.00 45.28 90 ARG A O 1
ATOM 750 N N . VAL A 1 91 ? -10.681 -15.578 6.498 1.00 43.84 91 VAL A N 1
ATOM 751 C CA . VAL A 1 91 ? -12.090 -15.404 6.135 1.00 43.84 91 VAL A CA 1
ATOM 752 C C . VAL A 1 91 ? -12.699 -14.451 7.152 1.00 43.84 91 VAL A C 1
ATOM 754 O O . VAL A 1 91 ? -12.971 -14.834 8.286 1.00 43.84 91 VAL A O 1
ATOM 757 N N . THR A 1 92 ? -12.908 -13.206 6.758 1.00 48.69 92 THR A N 1
ATOM 758 C CA . THR A 1 92 ? -13.938 -12.379 7.370 1.00 48.69 92 THR A CA 1
ATOM 759 C C . THR A 1 92 ? -15.177 -12.522 6.489 1.00 48.69 92 THR A C 1
ATOM 761 O O . THR A 1 92 ? -15.277 -11.900 5.442 1.00 48.69 92 THR A O 1
ATOM 764 N N . GLY A 1 93 ? -16.084 -13.418 6.900 1.00 43.41 93 GLY A N 1
ATOM 765 C CA . GLY A 1 93 ? -17.400 -13.645 6.286 1.00 43.41 93 GLY A CA 1
ATOM 766 C C . GLY A 1 93 ? -17.387 -14.481 4.997 1.00 43.41 93 GLY A C 1
ATOM 767 O O . GLY A 1 93 ? -16.775 -14.098 4.012 1.00 43.41 93 GLY A O 1
ATOM 768 N N . ASN A 1 94 ? -18.104 -15.609 5.002 1.00 47.12 94 ASN A N 1
ATOM 769 C CA . ASN A 1 94 ? -18.185 -16.637 3.949 1.00 47.12 94 ASN A CA 1
ATOM 770 C C . ASN A 1 94 ? -16.880 -17.385 3.650 1.00 47.12 94 ASN A C 1
ATOM 772 O O . ASN A 1 94 ? -16.111 -17.069 2.744 1.00 47.12 94 ASN A O 1
ATOM 776 N N . GLY A 1 95 ? -16.654 -18.456 4.408 1.00 40.41 95 GLY A N 1
ATOM 777 C CA . GLY A 1 95 ? -15.652 -19.446 4.046 1.00 40.41 95 GLY A CA 1
ATOM 778 C C . GLY A 1 95 ? -16.072 -20.257 2.815 1.00 40.41 95 GLY A C 1
ATOM 779 O O . GLY A 1 95 ? -17.258 -20.396 2.538 1.00 40.41 95 GLY A O 1
ATOM 780 N N . PRO A 1 96 ? -15.085 -20.867 2.143 1.00 41.03 96 PRO A N 1
ATOM 781 C CA . PRO A 1 96 ? -15.126 -22.212 1.612 1.00 41.03 96 PRO A CA 1
ATOM 782 C C . PRO A 1 96 ? -16.266 -23.100 2.083 1.00 41.03 96 PRO A C 1
ATOM 784 O O . PRO A 1 96 ? -15.997 -23.777 3.072 1.00 41.03 96 PRO A O 1
ATOM 787 N N . SER A 1 97 ? -17.462 -23.151 1.489 1.00 46.66 97 SER A N 1
ATOM 788 C CA . SER A 1 97 ? -18.305 -24.325 1.734 1.00 46.66 97 SER A CA 1
ATOM 789 C C . SER A 1 97 ? -17.627 -25.484 1.009 1.00 46.66 97 SER A C 1
ATOM 791 O O . SER A 1 97 ? -17.868 -25.720 -0.174 1.00 46.66 97 SER A O 1
ATOM 793 N N . TYR A 1 98 ? -16.704 -26.166 1.684 1.00 40.62 98 TYR A N 1
ATOM 794 C CA . TYR A 1 98 ? -16.389 -27.524 1.287 1.00 40.62 98 TYR A CA 1
ATOM 795 C C . TYR A 1 98 ? -17.679 -28.299 1.511 1.00 40.62 98 TYR A C 1
ATOM 797 O O . TYR A 1 98 ? -18.085 -28.537 2.644 1.00 40.62 98 TYR A O 1
ATOM 805 N N . TYR A 1 99 ? -18.380 -28.592 0.422 1.00 44.19 99 TYR A N 1
ATOM 806 C CA . TYR A 1 99 ? -19.382 -29.635 0.436 1.00 44.19 99 TYR A CA 1
ATOM 807 C C . TYR A 1 99 ? -18.602 -30.923 0.700 1.00 44.19 99 TYR A C 1
ATOM 809 O O . TYR A 1 99 ? -17.972 -31.460 -0.207 1.00 44.19 99 TYR A O 1
ATOM 817 N N . GLU A 1 100 ? -18.547 -31.361 1.955 1.00 52.03 100 GLU A N 1
ATOM 818 C CA . GLU A 1 100 ? -18.238 -32.750 2.260 1.00 52.03 100 GLU A CA 1
ATOM 819 C C . GLU A 1 100 ? -19.479 -33.539 1.839 1.00 52.03 100 GLU A C 1
ATOM 821 O O . GLU A 1 100 ? -20.527 -33.388 2.476 1.00 52.03 100 GLU A O 1
ATOM 826 N N . PRO A 1 101 ? -19.443 -34.333 0.751 1.00 49.50 101 PRO A N 1
ATOM 827 C CA . PRO A 1 101 ? -20.501 -35.298 0.550 1.00 49.50 101 PRO A CA 1
ATOM 828 C C . PRO A 1 101 ? -20.448 -36.228 1.763 1.00 49.50 101 PRO A C 1
ATOM 830 O O . PRO A 1 101 ? -19.481 -36.969 1.944 1.00 49.50 101 PRO A O 1
ATOM 833 N N . GLY A 1 102 ? -21.468 -36.145 2.622 1.00 51.44 102 GLY A N 1
ATOM 834 C CA . GLY A 1 102 ? -21.665 -37.106 3.700 1.00 51.44 102 GLY A CA 1
ATOM 835 C C . GLY A 1 102 ? -21.601 -38.539 3.154 1.00 51.44 102 GLY A C 1
ATOM 836 O O . GLY A 1 102 ? -21.739 -38.743 1.941 1.00 51.44 102 GLY A O 1
ATOM 837 N N . PRO A 1 103 ? -21.369 -39.542 4.017 1.00 55.97 103 PRO A N 1
ATOM 838 C CA . PRO A 1 103 ? -21.191 -40.921 3.580 1.00 55.97 103 PRO A CA 1
ATOM 839 C C . PRO A 1 103 ? -22.318 -41.312 2.621 1.00 55.97 103 PRO A C 1
ATOM 841 O O . PRO A 1 103 ? -23.497 -41.156 2.949 1.00 55.97 103 PRO A O 1
ATOM 844 N N . ARG A 1 104 ? -21.949 -41.770 1.412 1.00 50.19 104 ARG A N 1
ATOM 845 C CA . ARG A 1 104 ? -22.909 -42.269 0.420 1.00 50.19 104 ARG A CA 1
ATOM 846 C C . ARG A 1 104 ? -23.814 -43.271 1.118 1.00 50.19 104 ARG A C 1
ATOM 848 O O . ARG A 1 104 ? -23.335 -44.293 1.600 1.00 50.19 104 ARG A O 1
ATOM 855 N N . ASN A 1 105 ? -25.106 -42.972 1.165 1.00 49.00 105 ASN A N 1
ATOM 856 C CA . ASN A 1 105 ? -26.099 -43.904 1.659 1.00 49.00 105 ASN A CA 1
ATOM 857 C C . ASN A 1 105 ? -26.168 -45.086 0.667 1.00 49.00 105 ASN A C 1
ATOM 859 O O . ASN A 1 105 ? -26.611 -44.877 -0.466 1.00 49.00 105 ASN A O 1
ATOM 863 N N . PRO A 1 106 ? -25.740 -46.310 1.033 1.00 53.78 106 PRO A N 1
ATOM 864 C CA . PRO A 1 106 ? -25.711 -47.453 0.114 1.00 53.78 106 PRO A CA 1
ATOM 865 C C . PRO A 1 106 ? -27.115 -47.927 -0.306 1.00 53.78 106 PRO A C 1
ATOM 867 O O . PRO A 1 106 ? -27.247 -48.841 -1.113 1.00 53.78 106 PRO A O 1
ATOM 870 N N . ALA A 1 107 ? -28.177 -47.315 0.226 1.00 56.00 107 ALA A N 1
ATOM 871 C CA . ALA A 1 107 ? -29.556 -47.623 -0.128 1.00 56.00 107 ALA A CA 1
ATOM 872 C C . ALA A 1 107 ? -30.022 -47.021 -1.469 1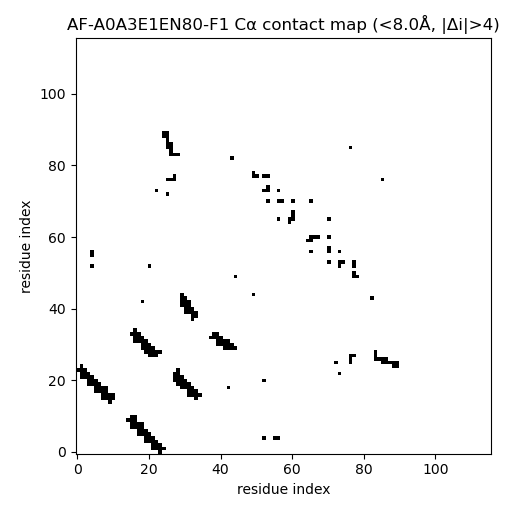.00 56.00 107 ALA A C 1
ATOM 874 O O . ALA A 1 107 ? -31.068 -47.431 -1.963 1.00 56.00 107 ALA A O 1
ATOM 875 N N . ILE A 1 108 ? -29.288 -46.062 -2.053 1.00 56.00 108 ILE A N 1
ATOM 876 C CA . ILE A 1 108 ? -29.743 -45.323 -3.252 1.00 56.00 108 ILE A CA 1
ATOM 877 C C . ILE A 1 108 ? -29.180 -45.920 -4.561 1.00 56.00 108 ILE A C 1
ATOM 879 O O . ILE A 1 108 ? -29.728 -45.676 -5.628 1.00 56.00 108 ILE A O 1
ATOM 883 N N . ASP A 1 109 ? -28.153 -46.772 -4.485 1.00 51.66 109 ASP A N 1
ATOM 884 C CA . ASP A 1 109 ? -27.463 -47.362 -5.649 1.00 51.66 109 ASP A CA 1
ATOM 885 C C . ASP A 1 109 ? -27.715 -48.880 -5.781 1.00 51.66 109 ASP A C 1
ATOM 887 O O . ASP A 1 109 ? -26.831 -49.657 -6.141 1.00 51.66 109 ASP A O 1
ATOM 891 N N . ARG A 1 110 ? -28.925 -49.349 -5.436 1.00 53.34 110 ARG A N 1
ATOM 892 C CA . ARG A 1 110 ? -29.319 -50.731 -5.753 1.00 53.34 110 ARG A CA 1
ATOM 893 C C . ARG A 1 110 ? -29.840 -50.790 -7.192 1.00 53.34 110 ARG A C 1
ATOM 895 O O . ARG A 1 110 ? -30.845 -50.135 -7.479 1.00 53.34 110 ARG A O 1
ATOM 902 N N . PRO A 1 111 ? -29.236 -51.586 -8.093 1.00 55.34 111 PRO A N 1
ATOM 903 C CA . PRO A 1 111 ? -29.864 -51.885 -9.372 1.00 55.34 111 PRO A CA 1
ATOM 904 C C . PRO A 1 111 ? -31.208 -52.587 -9.128 1.00 55.34 111 PRO A C 1
ATOM 906 O O . PRO A 1 111 ? -31.350 -53.377 -8.194 1.00 55.34 111 PRO A O 1
ATOM 909 N N . ALA A 1 112 ? -32.198 -52.304 -9.978 1.00 59.84 112 ALA A N 1
ATOM 910 C CA . ALA A 1 112 ? -33.592 -52.754 -9.852 1.00 59.84 112 ALA A CA 1
ATOM 911 C C . ALA A 1 112 ? -33.806 -54.287 -9.897 1.00 59.84 112 ALA A C 1
ATOM 913 O O . ALA A 1 112 ? -34.941 -54.753 -9.953 1.00 59.84 112 ALA A O 1
ATOM 914 N N . THR A 1 113 ? -32.739 -55.082 -9.877 1.00 60.31 113 THR A N 1
ATOM 915 C CA . THR A 1 113 ? -32.771 -56.538 -10.033 1.00 60.31 113 THR A CA 1
ATOM 9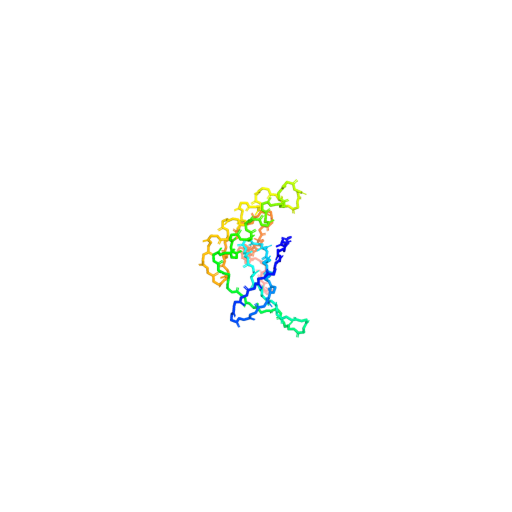16 C C . THR A 1 113 ? -32.838 -57.308 -8.712 1.00 60.31 113 THR A C 1
ATOM 918 O O . THR A 1 113 ? -32.969 -58.526 -8.744 1.00 60.31 113 THR A O 1
ATOM 921 N N . GLU A 1 114 ? -32.795 -56.632 -7.559 1.00 56.84 114 GLU A N 1
ATOM 922 C CA . GLU A 1 114 ? -32.710 -57.293 -6.245 1.00 56.84 114 GLU A CA 1
ATOM 923 C C . GLU A 1 114 ? -33.777 -56.806 -5.245 1.00 56.84 114 GLU A C 1
ATOM 925 O O . GLU A 1 114 ? -33.513 -56.553 -4.072 1.00 56.84 114 GLU A O 1
ATOM 930 N N . GLN A 1 115 ? -35.017 -56.666 -5.727 1.00 53.78 115 GLN A N 1
ATOM 931 C CA . GLN A 1 115 ? -36.215 -56.671 -4.880 1.00 53.78 115 GLN A CA 1
ATOM 932 C C . GLN A 1 115 ? -37.067 -57.898 -5.221 1.00 53.78 115 GLN A C 1
ATOM 934 O O . GLN A 1 115 ? -37.946 -57.849 -6.084 1.00 53.78 115 GLN A O 1
ATOM 939 N N . ARG A 1 116 ? -36.761 -59.012 -4.556 1.00 50.59 116 ARG A N 1
ATOM 940 C CA . ARG A 1 116 ? -37.633 -60.176 -4.390 1.00 50.59 116 ARG A CA 1
ATOM 941 C C . ARG A 1 116 ? -37.546 -60.662 -2.956 1.00 50.59 116 ARG A C 1
ATOM 943 O O . ARG A 1 116 ? -36.426 -60.610 -2.404 1.00 50.59 116 ARG A O 1
#

Radius of gyration: 23.23 Å; Cα contacts (8 Å, |Δi|>4): 127; chains: 1; bounding box: 57×70×35 Å

Nearest PDB structures (foldseek):
  5g23-assembly2_C  TM=4.731E-01  e=1.487E-01  Thermus thermophilus HB8
  8oxh-assembly2_B  TM=6.402E-01  e=1.324E+00  Blumeria hordei
  2e6v-assembly1_A  TM=6.612E-01  e=1.597E+00  Canis lupus familiaris
  2e6v-assembly3_C  TM=6.579E-01  e=2.982E+00  Canis lupus familiaris
  5k36-assembly1_F  TM=7.013E-01  e=4.338E+00  Saccharomyces cerevisiae S288C

Foldseek 3Di:
DKDKDKDWDADPVPGIKMWIWIDDQLATFIWIGDDDPGDTHGDFDDLVVLVVQLVVLVVCDVVVVDDPVVSVSSNVNSPDHDRDDPVVGPDPDDDPPPPPPPPPDPVPPDDPPPDD

=== Feature glossary ===
The record interleaves many kinds of information about one protein. Here is each kind framed as the question it answers.

Q: Are the domains correctly placed relative to each other?
A: Predicted aligned error is AlphaFold's pairwise confidence. Unlike pLDDT (per-residue), PAE is per-residue-pair and captures whether two parts of the structure are correctly placed relative to each other. Units are ångströms of expected positional error.

Q: Which residues are in helices, strands, or loops?
A: Eight-state secondary structure (DSSP): H is the canonical α-helix, G the tighter 3₁₀-helix, I the wider π-helix; E/B are β-structure, T and S are turns and bends, and '-' is everything else. DSSP derives these from the pattern of main-chain N–H···O=C hydrogen bonds, not from the sequence.

Q: What if only a Cα trace is available?
A: P-SEA three-state annotation labels each residue as helix, strand, or coil based purely on the geometry of the Cα trace. It serves as a fallback when the full backbone (and thus DSSP) is unavailable.

Q: What are the backbone torsion angles?
A: φ (phi) and ψ (psi) are the two rotatable backbone dihedrals per residue: φ is the C(i-1)–N–Cα–C torsion, ψ is the N–Cα–C–N(i+1) torsion, both in degrees on (−180°, 180°]. α-helical residues cluster near (−60°, −45°); β-strand residues near (−120°, +130°). A Ramachandran plot is simply a scatter of (φ, ψ) for every residue.

Q: What known structures does this most resemble?
A: Structural nearest neighbors (via Foldseek easy-search vs the PDB). Reported per hit: target PDB id, E-value, and alignment TM-score. A TM-score above ~0.5 is the conventional threshold for 'same fold'.

Q: What family and function is it annotated with?
A: Database cross-references. InterPro integrates a dozen domain/family signature databases into unified entries with residue-range hits. GO terms attach function/process/location labels with evidence codes. CATH codes position the fold in a four-level structural taxonomy. Organism is the NCBI-taxonomy species name.

Q: Which residues are buried vs exposed?
A: Solvent accessibility: the surface area of each residue that a 1.4 Å water probe can touch, in Å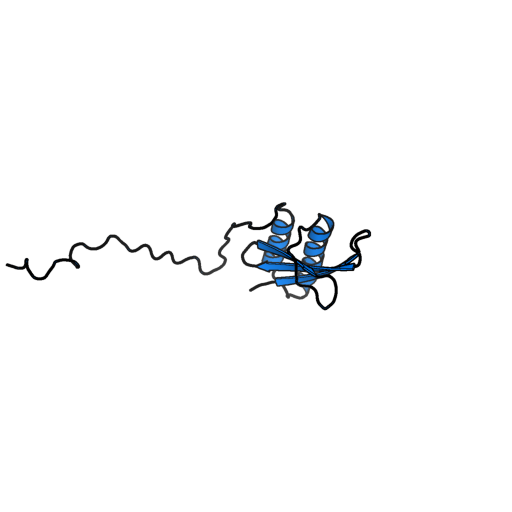². When only backbone atoms are present the absolute values are lower than full-atom SASA (side chains contribute most of the area) and are flagged as backbone-only.

Q: What do the diagnostic plots show?
A: Three diagnostic plots accompany the record. The Cα contact map visualizes the tertiary structure as a 2D adjacency matrix (8 Å cutoff, sequence-local contacts suppressed). The Ramachandran plot shows the distribution of backbone (φ, ψ) torsions, with points in the α and β basins reflecting secondary structure content. The PAE plot shows AlphaFold's inter-residue confidence as a color matrix.

Q: What is the amino-acid chain?
A: The amino-acid sequence is the protein's primary structure: the linear order of residues from the N-terminus to the C-terminus, written in one-letter code. Everything else here — the 3D coordinates, the secondary structure, the domain annotations — is ultimately a consequence of this string.

Q: What do the rendered images show?
A: The six renders are orthographic views along the three Cartesian axes in both directions. Representation (cartoon, sticks, or surface) and color scheme (sequence-rainbow or by-chain) vary across proteins so the training set covers all the common visualization conventions.

Q: Where is each backbone atom in 3D?
A: The mmCIF table is the protein's shape written out atom by atom. For each backbone N, Cα, C, and carbonyl O, it records an (x, y, z) coordinate triple in Å plus the residue type, chain letter, and residue number.

Q: How mobile is each atom in the crystal?
A: For experimental (PDB) structures, the B-factor (temperature factor) quantifies the positional spread of each atom in the crystal — a combination of thermal vibration and static disorder — in units of Å². High B-factors mark flexible loops or poorly resolved regions; low B-factors mark the rigid, well-ordered core.

Q: How big and how compact is the whole molecule?
A: Three whole-structure scalars: the radius of gyration (RMS distance of Cα from centroid, in Å), the count of Cα–Cα contacts (pairs closer than 8 Å and separated by more than four residues in sequence — i.e. tertiary, not local, contacts), and the bounding-box dimensions. Together they distinguish compact g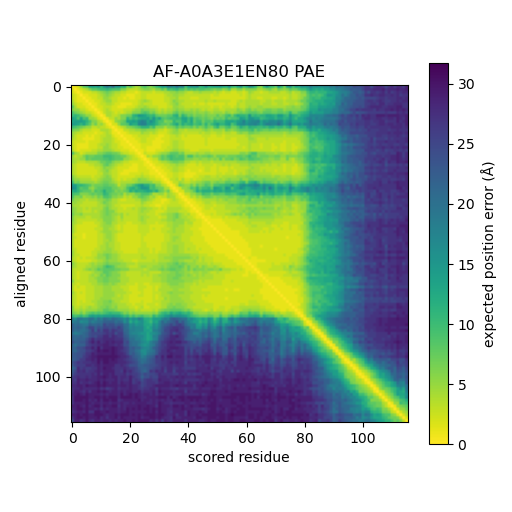lobular folds from extended fibres or disordered chains.

Q: What does the local fold look like, residue by residue?
A: A 3Di character summarizes, for each residue, the relative orientation of the Cα frame of its nearest spatial neighbor. Because it encodes fold topology rather than chemistry, 3Di alignments detect remote structural similarity that sequence alignment misses.

Q: How confident is the AlphaFold model at each residue?
A: For AlphaFold models, the B-factor field carries pLDDT — the model's own estimate of local accuracy on a 0–100 scale. Regions with pLDDT<50 should be treated as essentially unmodeled; they often correspond to intrinsically disordered segments.